Protein AF-A0A358XKP1-F1 (afdb_monomer_lite)

Sequence (87 aa):
LQILKKGHHFDAILIDHQLPIISGIETIQNIREKNFDNNTEPTIIPIFSSNQQDIEQLCHSVAISRWLVKPFTPEELYTALVKVNVS

pLDDT: mean 86.02, std 13.75, range [34.88, 97.75]

Structure (mmCIF, N/CA/C/O backbone):
data_AF-A0A358XKP1-F1
#
_entry.id   AF-A0A358XKP1-F1
#
loop_
_atom_site.group_PDB
_atom_site.id
_atom_site.type_symbol
_atom_site.label_atom_id
_atom_site.label_alt_id
_atom_site.label_comp_id
_atom_site.label_asym_id
_atom_site.label_entity_id
_atom_site.label_seq_id
_atom_site.pdbx_PDB_ins_code
_atom_site.Cartn_x
_atom_site.Cartn_y
_atom_site.Cartn_z
_atom_site.occupancy
_atom_site.B_iso_or_equiv
_atom_site.auth_seq_id
_atom_site.auth_comp_id
_atom_site.auth_asym_id
_atom_site.auth_atom_id
_atom_site.pdbx_PDB_model_num
ATOM 1 N N . LEU A 1 1 ? -8.932 9.274 5.771 1.00 71.12 1 LEU A N 1
ATOM 2 C CA . LEU A 1 1 ? -9.387 8.734 7.081 1.00 71.12 1 LEU A CA 1
ATOM 3 C C . LEU A 1 1 ? -10.838 9.070 7.443 1.00 71.12 1 LEU A C 1
ATOM 5 O O . LEU A 1 1 ? -11.512 8.193 7.957 1.00 71.12 1 LEU A O 1
ATOM 9 N N . GLN A 1 2 ? -11.348 10.291 7.212 1.00 77.06 2 GLN A N 1
ATOM 10 C CA . GLN A 1 2 ? -12.721 10.651 7.634 1.00 77.06 2 GLN A CA 1
ATOM 11 C C . GLN A 1 2 ? -13.819 9.777 7.007 1.00 77.06 2 GLN A C 1
ATOM 13 O O . GLN A 1 2 ? -14.812 9.488 7.658 1.00 77.06 2 GLN A O 1
ATOM 18 N N . ILE A 1 3 ? -13.635 9.321 5.766 1.00 76.75 3 ILE A N 1
ATOM 19 C CA . ILE A 1 3 ? -14.594 8.429 5.099 1.00 76.75 3 ILE A CA 1
ATOM 20 C C . ILE A 1 3 ? -14.607 7.039 5.764 1.00 76.75 3 ILE A C 1
ATOM 22 O O . ILE A 1 3 ? -15.681 6.503 6.006 1.00 76.75 3 ILE A O 1
ATOM 26 N N . LEU A 1 4 ? -13.441 6.516 6.173 1.00 76.38 4 LEU A N 1
ATOM 27 C CA . LEU A 1 4 ? -13.346 5.280 6.969 1.00 76.38 4 LEU A CA 1
ATOM 28 C C . LEU A 1 4 ? -14.031 5.442 8.337 1.00 76.38 4 LEU A C 1
ATOM 30 O O . LEU A 1 4 ? -14.805 4.587 8.746 1.00 76.38 4 LEU A O 1
ATOM 34 N N . LYS A 1 5 ? -13.837 6.594 8.999 1.00 73.38 5 LYS A N 1
ATOM 35 C CA . LYS A 1 5 ? -14.510 6.936 10.269 1.00 73.38 5 LYS A CA 1
ATOM 36 C C . LYS A 1 5 ? -16.033 7.001 10.169 1.00 73.38 5 LYS A C 1
ATOM 38 O O . LYS A 1 5 ? -16.708 6.786 11.165 1.00 73.38 5 LYS A O 1
ATOM 43 N N . LYS A 1 6 ? -16.574 7.335 8.997 1.00 76.62 6 LYS A N 1
ATOM 44 C CA . LYS A 1 6 ? -18.022 7.409 8.754 1.00 76.62 6 LYS A CA 1
ATOM 45 C C . LYS A 1 6 ? -18.669 6.030 8.554 1.00 76.62 6 LYS A C 1
ATOM 47 O O . LYS A 1 6 ? -19.854 5.978 8.247 1.00 76.62 6 LYS A O 1
ATOM 52 N N . GLY A 1 7 ? -17.914 4.938 8.705 1.00 71.81 7 GLY A N 1
ATOM 53 C CA . GLY A 1 7 ? -18.423 3.572 8.562 1.00 71.81 7 GLY A CA 1
ATOM 54 C C . GLY A 1 7 ? -18.594 3.126 7.111 1.00 71.81 7 GLY A C 1
ATOM 55 O O . GLY A 1 7 ? -19.279 2.143 6.847 1.00 71.81 7 GLY A O 1
ATOM 56 N N . HIS A 1 8 ? -17.993 3.832 6.146 1.00 76.38 8 HIS A N 1
ATOM 57 C CA . HIS A 1 8 ? -17.976 3.342 4.772 1.00 76.38 8 HIS A CA 1
ATOM 58 C C . HIS A 1 8 ? -17.072 2.114 4.670 1.00 76.38 8 HIS A C 1
ATOM 60 O O . HIS A 1 8 ? -15.912 2.142 5.092 1.00 76.38 8 HIS A O 1
ATOM 66 N N . HIS A 1 9 ? -17.617 1.051 4.086 1.00 79.19 9 HIS A N 1
ATOM 67 C CA . HIS A 1 9 ? -16.887 -0.171 3.804 1.00 79.19 9 HIS A CA 1
ATOM 68 C C . HIS A 1 9 ? -16.146 -0.058 2.467 1.00 79.19 9 HIS A C 1
ATOM 70 O O . HIS A 1 9 ? -16.684 0.475 1.495 1.00 79.19 9 HIS A O 1
ATOM 76 N N . PHE A 1 10 ? -14.918 -0.566 2.435 1.00 84.38 10 PHE A N 1
ATOM 77 C CA . PHE A 1 10 ? -14.095 -0.663 1.237 1.00 84.38 10 PHE A CA 1
ATOM 78 C C . PHE A 1 10 ? -13.462 -2.048 1.200 1.00 84.38 10 PHE A C 1
ATOM 80 O O . PHE A 1 10 ? -12.946 -2.504 2.216 1.00 84.38 10 PHE A O 1
ATOM 87 N N . ASP A 1 11 ? -13.438 -2.678 0.031 1.00 86.00 11 ASP A N 1
ATOM 88 C CA . ASP A 1 11 ? -12.743 -3.955 -0.158 1.00 86.00 11 ASP A CA 1
ATOM 89 C C . ASP A 1 11 ? -11.221 -3.767 -0.269 1.00 86.00 11 ASP A C 1
ATOM 91 O O . ASP A 1 11 ? -10.434 -4.619 0.157 1.00 86.00 11 ASP A O 1
ATOM 95 N N . ALA A 1 12 ? -10.795 -2.629 -0.827 1.00 88.56 12 ALA A N 1
ATOM 96 C CA . ALA A 1 12 ? -9.395 -2.280 -1.006 1.00 88.56 12 ALA A CA 1
ATOM 97 C C . ALA A 1 12 ? -9.143 -0.770 -0.879 1.00 88.56 12 ALA A C 1
ATOM 99 O O . ALA A 1 12 ? -10.007 0.054 -1.186 1.00 88.56 12 ALA A O 1
ATOM 100 N N . I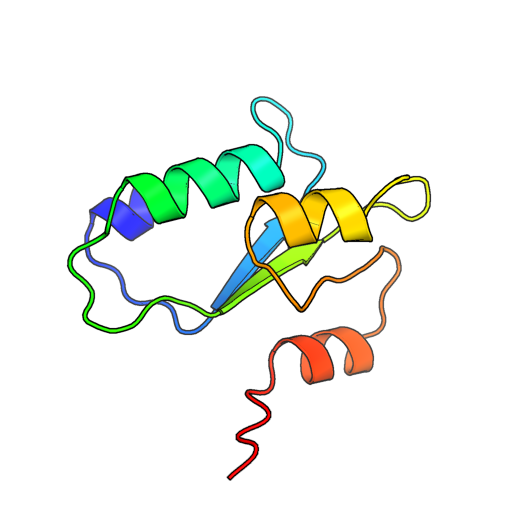LE A 1 13 ? -7.931 -0.409 -0.454 1.00 91.00 13 ILE A N 1
ATOM 101 C CA . ILE A 1 13 ? -7.441 0.968 -0.377 1.00 91.00 13 ILE A CA 1
ATOM 102 C C . ILE A 1 13 ? -6.073 1.037 -1.056 1.00 91.00 13 ILE A C 1
ATOM 104 O O . ILE A 1 13 ? -5.105 0.438 -0.592 1.00 91.00 13 ILE A O 1
ATOM 108 N N . LEU A 1 14 ? -5.990 1.816 -2.131 1.00 94.06 14 LEU A N 1
ATOM 109 C CA . LEU A 1 14 ? -4.734 2.194 -2.775 1.00 94.06 14 LEU A CA 1
ATOM 110 C C . LEU A 1 14 ? -4.221 3.485 -2.127 1.00 94.06 14 LEU A C 1
ATOM 112 O O . LEU A 1 14 ? -4.968 4.461 -2.033 1.00 94.06 14 LEU A O 1
ATOM 116 N N . ILE A 1 15 ? -2.971 3.498 -1.666 1.00 94.25 15 ILE A N 1
ATOM 117 C CA . ILE A 1 15 ? -2.394 4.644 -0.945 1.00 94.25 15 ILE A CA 1
ATOM 118 C C . ILE A 1 15 ? -1.106 5.077 -1.629 1.00 94.25 15 ILE A C 1
ATOM 120 O O . ILE A 1 15 ? -0.151 4.314 -1.678 1.00 94.25 15 ILE A O 1
ATOM 124 N N . ASP A 1 16 ? -1.043 6.314 -2.113 1.00 94.81 16 ASP A N 1
ATOM 125 C CA . ASP A 1 16 ? 0.230 6.883 -2.556 1.00 94.81 16 ASP A CA 1
ATOM 126 C C . ASP A 1 16 ? 1.183 7.016 -1.362 1.00 94.81 16 ASP A C 1
ATOM 128 O O . ASP A 1 16 ? 0.798 7.524 -0.308 1.00 94.81 16 ASP A O 1
ATOM 132 N N . HIS A 1 17 ? 2.422 6.550 -1.495 1.00 94.50 17 HIS A N 1
ATOM 133 C CA . HIS A 1 17 ? 3.421 6.726 -0.449 1.00 94.50 17 HIS A CA 1
ATOM 134 C C . HIS A 1 17 ? 3.861 8.188 -0.334 1.00 94.50 17 HIS A C 1
ATOM 136 O O . HIS A 1 17 ? 4.061 8.683 0.779 1.00 94.50 17 HIS A O 1
ATOM 142 N N . GLN A 1 18 ? 3.973 8.880 -1.472 1.00 90.19 18 GLN A N 1
ATOM 143 C CA . GLN A 1 18 ? 4.398 10.274 -1.546 1.00 90.19 18 GLN A CA 1
ATOM 144 C C . GLN A 1 18 ? 3.193 11.199 -1.393 1.00 90.19 18 GLN A C 1
ATOM 146 O O . GLN A 1 18 ? 2.603 11.681 -2.358 1.00 90.19 18 GLN A O 1
ATOM 151 N N . LEU A 1 19 ? 2.830 11.442 -0.141 1.00 85.81 19 LEU A N 1
ATOM 152 C CA . LEU A 1 19 ? 1.767 12.356 0.256 1.00 85.81 19 LEU A CA 1
ATOM 153 C C . LEU A 1 19 ? 2.373 13.627 0.884 1.00 85.81 19 LEU A C 1
ATOM 155 O O . LEU A 1 19 ? 3.440 13.566 1.492 1.00 85.81 19 LEU A O 1
ATOM 159 N N . PRO A 1 20 ? 1.709 14.791 0.759 1.00 83.44 20 PRO A N 1
ATOM 160 C CA . PRO A 1 20 ? 2.302 16.085 1.114 1.00 83.44 20 PRO A CA 1
ATOM 161 C C . PRO A 1 20 ? 2.458 16.352 2.619 1.00 83.44 20 PRO A C 1
ATOM 163 O O . PRO A 1 20 ? 3.192 17.263 2.984 1.00 83.44 20 PRO A O 1
ATOM 166 N N . ILE A 1 21 ? 1.741 15.630 3.487 1.00 89.06 21 ILE A N 1
ATOM 167 C CA . ILE A 1 21 ? 1.683 15.926 4.934 1.00 89.06 21 ILE A CA 1
ATOM 168 C C . ILE A 1 21 ? 2.174 14.739 5.763 1.00 89.06 21 ILE A C 1
ATOM 170 O O . ILE A 1 21 ? 3.035 14.903 6.615 1.00 89.06 21 ILE A O 1
ATOM 174 N N . ILE A 1 22 ? 1.616 13.558 5.508 1.00 90.69 22 ILE A N 1
ATOM 175 C CA . ILE A 1 22 ? 1.962 12.297 6.174 1.00 90.69 22 ILE A CA 1
ATOM 176 C C . ILE A 1 22 ? 2.332 11.287 5.106 1.00 90.69 22 ILE A C 1
ATOM 178 O O . ILE A 1 22 ? 1.741 11.331 4.034 1.00 90.69 22 ILE A O 1
ATOM 182 N N . SER A 1 23 ? 3.255 10.368 5.373 1.00 94.00 23 SER A N 1
ATOM 183 C CA . SER A 1 23 ? 3.590 9.338 4.380 1.00 94.00 23 SER A CA 1
ATOM 184 C C . SER A 1 23 ? 2.441 8.339 4.189 1.00 94.00 23 SER A C 1
ATOM 186 O O . SER A 1 23 ? 1.565 8.182 5.049 1.00 94.00 23 SER A O 1
ATOM 188 N N . GLY A 1 24 ? 2.449 7.596 3.080 1.00 93.31 24 GLY A N 1
ATOM 189 C CA . GLY A 1 24 ? 1.496 6.495 2.907 1.00 93.31 24 GLY A CA 1
ATOM 190 C C . GLY A 1 24 ? 1.628 5.428 3.999 1.00 93.31 24 GLY A C 1
ATOM 191 O O . GLY A 1 24 ? 0.619 4.920 4.475 1.00 93.31 24 GLY A O 1
ATOM 192 N N . ILE A 1 25 ? 2.849 5.149 4.470 1.00 95.12 25 ILE A N 1
ATOM 193 C CA . ILE A 1 25 ? 3.103 4.187 5.559 1.00 95.12 25 ILE A CA 1
ATOM 194 C C . ILE A 1 25 ? 2.522 4.685 6.883 1.00 95.12 25 ILE A C 1
ATOM 196 O O . ILE A 1 25 ? 1.813 3.950 7.564 1.00 95.12 25 ILE A O 1
ATOM 200 N N . GLU A 1 26 ? 2.734 5.955 7.213 1.00 94.38 26 GLU A N 1
ATOM 201 C CA . GLU A 1 26 ? 2.136 6.577 8.397 1.00 94.38 26 GLU A CA 1
ATOM 202 C C . GLU A 1 26 ? 0.603 6.605 8.299 1.00 94.38 26 GLU A C 1
ATOM 204 O O . GLU A 1 26 ? -0.114 6.401 9.280 1.00 94.38 26 GLU A O 1
ATOM 209 N N . THR A 1 27 ? 0.064 6.797 7.093 1.00 92.56 27 THR A N 1
ATOM 210 C CA . THR A 1 27 ? -1.379 6.690 6.846 1.00 92.56 27 THR A CA 1
ATOM 211 C C . THR A 1 27 ? -1.885 5.278 7.135 1.00 92.56 27 THR A C 1
ATOM 213 O O . THR A 1 27 ? -2.929 5.128 7.765 1.00 92.56 27 THR A O 1
ATOM 216 N N . ILE A 1 28 ? -1.151 4.245 6.717 1.00 92.62 28 ILE A N 1
ATOM 217 C CA . ILE A 1 28 ? -1.481 2.839 6.985 1.00 92.62 28 ILE A CA 1
ATOM 218 C C . ILE A 1 28 ? -1.476 2.556 8.490 1.00 92.62 28 ILE A C 1
ATOM 220 O O . ILE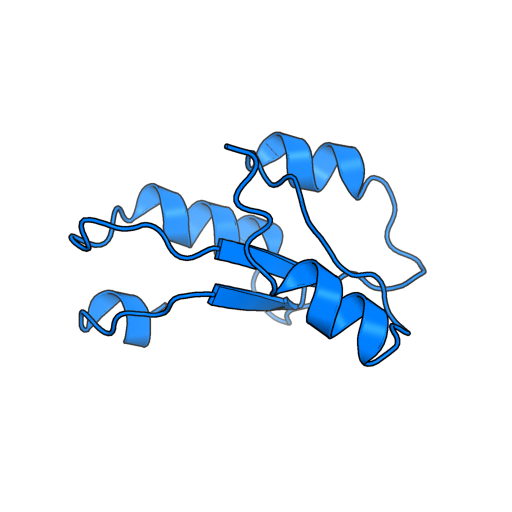 A 1 28 ? -2.430 1.964 8.994 1.00 92.62 28 ILE A O 1
ATOM 224 N N . GLN A 1 29 ? -0.450 3.015 9.212 1.00 91.81 29 GLN A N 1
ATOM 225 C CA . GLN A 1 29 ? -0.373 2.897 10.675 1.00 91.81 29 GLN A CA 1
ATOM 226 C C . GLN A 1 29 ? -1.604 3.526 11.333 1.00 91.81 29 GLN A C 1
ATOM 228 O O . GLN A 1 29 ? -2.329 2.861 12.069 1.00 91.81 29 GLN A O 1
ATOM 233 N N . ASN A 1 30 ? -1.934 4.758 10.940 1.00 90.06 30 ASN A N 1
ATOM 234 C CA . ASN A 1 30 ? -3.124 5.464 11.409 1.00 90.06 30 ASN A CA 1
ATOM 235 C C . ASN A 1 30 ? -4.448 4.747 11.089 1.00 90.06 30 ASN A C 1
ATOM 237 O O . ASN A 1 30 ? -5.429 4.941 11.808 1.00 90.06 30 ASN A O 1
ATOM 241 N N . ILE A 1 31 ? -4.529 4.001 9.981 1.00 86.88 31 ILE A N 1
ATOM 242 C CA . ILE A 1 31 ? -5.721 3.210 9.636 1.00 86.88 31 ILE A CA 1
ATOM 243 C C . ILE A 1 31 ? -5.862 2.038 10.606 1.00 86.88 31 ILE A C 1
ATOM 245 O O . ILE A 1 31 ? -6.951 1.830 11.133 1.00 86.88 31 ILE A O 1
ATOM 249 N N . ARG A 1 32 ? -4.768 1.315 10.861 1.00 85.19 32 ARG A N 1
ATOM 250 C CA . ARG A 1 32 ? -4.755 0.119 11.715 1.00 85.19 32 ARG A CA 1
ATOM 251 C C . ARG A 1 32 ? -4.974 0.435 13.187 1.00 85.19 32 ARG A C 1
ATOM 253 O O . ARG A 1 32 ? -5.761 -0.226 13.847 1.00 85.19 32 ARG A O 1
ATOM 260 N N . GLU A 1 33 ? -4.348 1.492 13.694 1.00 85.12 33 GLU A N 1
ATOM 261 C CA . GLU A 1 33 ? -4.514 1.915 15.091 1.00 85.12 33 GLU A CA 1
ATOM 262 C C . GLU A 1 33 ? -5.949 2.331 15.422 1.00 85.12 33 GLU A C 1
ATOM 264 O O . GLU A 1 33 ? -6.386 2.231 16.567 1.00 85.12 33 GLU A O 1
ATOM 269 N N . LYS A 1 34 ? -6.694 2.819 14.426 1.00 77.56 34 LYS A N 1
ATOM 270 C CA . LYS A 1 34 ? -8.036 3.361 14.642 1.00 77.56 34 LYS A CA 1
ATOM 271 C C . LYS A 1 34 ? -9.135 2.311 14.654 1.00 77.56 34 LYS A C 1
ATOM 273 O O . LYS A 1 34 ? -10.262 2.737 14.884 1.00 77.56 34 LYS A O 1
ATOM 278 N N . ASN A 1 35 ? -8.813 1.023 14.436 1.00 64.81 35 ASN A N 1
ATOM 279 C CA . ASN A 1 35 ? -9.729 -0.126 14.513 1.00 64.81 35 ASN A CA 1
ATOM 280 C C . ASN A 1 35 ? -11.162 0.275 14.144 1.00 64.81 35 ASN A C 1
ATOM 282 O O . ASN A 1 35 ? -12.046 0.340 14.996 1.00 64.81 35 ASN A O 1
ATOM 286 N N . PHE A 1 36 ? -11.368 0.670 12.884 1.00 67.00 36 PHE A N 1
ATOM 287 C CA . PHE A 1 36 ? -12.713 0.991 12.418 1.00 67.00 36 PHE A CA 1
ATOM 288 C C . PHE A 1 36 ? -13.562 -0.276 12.600 1.00 67.00 36 PHE A C 1
ATOM 290 O O . PHE A 1 36 ? -13.120 -1.323 12.139 1.00 67.00 36 PHE A O 1
ATOM 297 N N . ASP A 1 37 ? -14.723 -0.175 13.266 1.00 58.16 37 ASP A N 1
ATOM 298 C CA . ASP A 1 37 ? -15.657 -1.253 13.701 1.00 58.16 37 ASP A CA 1
ATOM 299 C C . ASP A 1 37 ? -16.195 -2.180 12.578 1.00 58.16 37 ASP A C 1
ATOM 301 O O . ASP A 1 37 ? -17.208 -2.871 12.704 1.00 58.16 37 ASP A O 1
ATOM 305 N N . ASN A 1 38 ? -15.526 -2.210 11.436 1.00 60.12 38 ASN A N 1
ATOM 306 C CA . ASN A 1 38 ? -15.841 -3.026 10.294 1.00 60.12 38 ASN A CA 1
ATOM 307 C C . ASN A 1 38 ? -15.225 -4.411 10.528 1.00 60.12 38 ASN A C 1
ATOM 309 O O . ASN A 1 38 ? -14.008 -4.559 10.539 1.00 60.12 38 ASN A O 1
ATOM 313 N N . ASN A 1 39 ? -16.064 -5.445 10.634 1.00 61.34 39 ASN A N 1
ATOM 314 C CA . ASN A 1 39 ? -15.684 -6.862 10.800 1.00 61.34 39 ASN A CA 1
ATOM 315 C C . ASN A 1 39 ? -14.744 -7.431 9.702 1.00 61.34 39 ASN A C 1
ATOM 317 O O . ASN A 1 39 ? -14.447 -8.623 9.690 1.00 61.34 39 ASN A O 1
ATOM 321 N N . THR A 1 40 ? -14.324 -6.608 8.741 1.00 67.19 40 THR A N 1
ATOM 322 C CA . THR A 1 40 ? -13.438 -6.945 7.626 1.00 67.19 40 THR A CA 1
ATOM 323 C C . THR A 1 40 ? -12.491 -5.775 7.368 1.00 67.19 40 THR A C 1
ATOM 325 O O . THR A 1 40 ? -12.922 -4.673 7.018 1.00 67.19 40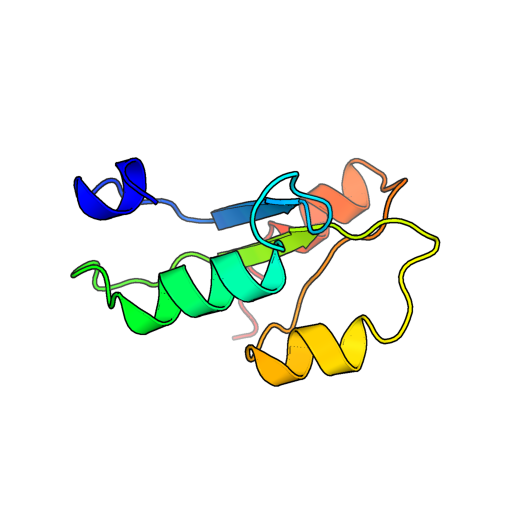 THR A O 1
ATO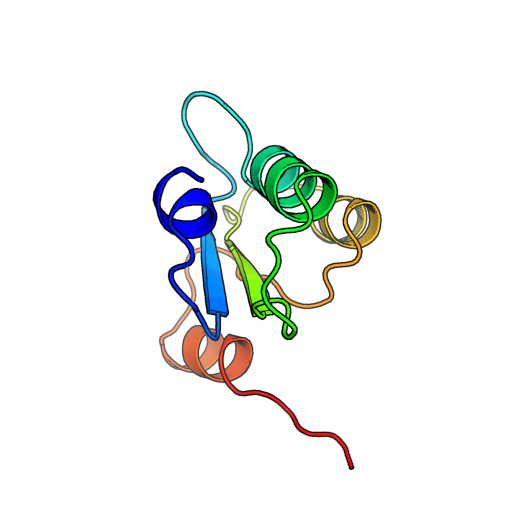M 328 N N . GLU A 1 41 ? -11.191 -6.009 7.549 1.00 76.75 41 GLU A N 1
ATOM 329 C CA . GLU A 1 41 ? -10.169 -5.035 7.172 1.00 76.75 41 GLU A CA 1
ATOM 330 C C . GLU A 1 41 ? -10.039 -4.968 5.639 1.00 76.75 41 GLU A C 1
ATOM 332 O O . GLU A 1 41 ? -9.957 -6.015 4.984 1.00 76.75 41 GLU A O 1
ATOM 337 N N . PRO A 1 42 ? -10.002 -3.762 5.042 1.00 85.19 42 PRO A N 1
ATOM 338 C CA . PRO A 1 42 ? -9.745 -3.607 3.615 1.00 85.19 42 PRO A CA 1
ATOM 339 C C . PRO A 1 42 ? -8.350 -4.124 3.246 1.00 85.19 42 PRO A C 1
ATOM 341 O O . PRO A 1 42 ? -7.395 -3.982 4.011 1.00 85.19 42 PRO A O 1
ATOM 344 N N . THR A 1 43 ? -8.186 -4.616 2.017 1.00 88.19 43 THR A N 1
ATOM 345 C CA . THR A 1 43 ? -6.846 -4.866 1.463 1.00 88.19 43 THR A CA 1
ATOM 346 C C . THR A 1 43 ? -6.148 -3.529 1.212 1.00 88.19 43 THR A C 1
ATOM 348 O O . THR A 1 43 ? -6.594 -2.747 0.376 1.00 88.19 43 THR A O 1
ATOM 351 N N . ILE A 1 44 ? -5.048 -3.247 1.909 1.00 92.31 44 ILE A N 1
ATOM 352 C CA . ILE A 1 44 ? -4.304 -1.992 1.737 1.00 92.31 44 ILE A CA 1
ATOM 353 C C . ILE A 1 44 ? -3.086 -2.217 0.838 1.00 92.31 44 ILE A C 1
ATOM 355 O O . ILE A 1 44 ? -2.275 -3.100 1.110 1.00 92.31 44 ILE A O 1
ATOM 359 N N . ILE A 1 45 ? -2.959 -1.408 -0.217 1.00 95.75 45 ILE A N 1
ATOM 360 C CA . ILE A 1 45 ? -1.907 -1.504 -1.236 1.00 95.75 45 ILE A CA 1
ATOM 361 C C . ILE A 1 45 ? -1.220 -0.133 -1.365 1.00 95.75 45 ILE A C 1
ATOM 363 O O . ILE A 1 45 ? -1.775 0.782 -1.984 1.00 95.75 45 ILE A O 1
ATOM 367 N N . PRO A 1 46 ? -0.029 0.059 -0.778 1.00 96.81 46 PRO A N 1
ATOM 368 C CA . PRO A 1 46 ? 0.750 1.265 -0.964 1.00 96.81 46 PRO A CA 1
ATOM 369 C C . PRO A 1 46 ? 1.367 1.295 -2.364 1.00 96.81 46 PRO A C 1
ATOM 371 O O . PRO A 1 46 ? 1.729 0.266 -2.936 1.00 96.81 46 PRO A O 1
ATOM 374 N N . ILE A 1 47 ? 1.496 2.498 -2.903 1.00 97.69 47 ILE A N 1
ATOM 375 C CA . ILE A 1 47 ? 2.063 2.785 -4.212 1.00 97.69 47 ILE A CA 1
ATOM 376 C C . ILE A 1 47 ? 3.301 3.648 -4.001 1.00 97.69 47 ILE A C 1
ATOM 378 O O . ILE A 1 47 ? 3.208 4.777 -3.523 1.00 97.69 47 ILE A O 1
ATOM 382 N N . PHE A 1 48 ? 4.458 3.137 -4.392 1.00 97.75 48 PHE A N 1
ATOM 383 C CA . PHE A 1 48 ? 5.739 3.808 -4.238 1.00 97.75 48 PHE A CA 1
ATOM 384 C C . PHE A 1 48 ? 6.221 4.431 -5.548 1.00 97.75 48 PHE A C 1
ATOM 386 O O . PHE A 1 48 ? 5.808 4.050 -6.644 1.00 97.75 48 PHE A O 1
ATOM 393 N N . SER A 1 49 ? 7.120 5.403 -5.430 1.00 96.00 49 SER A N 1
ATOM 394 C CA . SER A 1 49 ? 7.912 5.893 -6.559 1.00 96.00 49 SER A CA 1
ATOM 395 C C . SER A 1 49 ? 9.038 4.903 -6.883 1.00 96.00 49 SER A C 1
ATOM 397 O O . SER A 1 49 ? 9.519 4.210 -5.988 1.00 96.00 49 SER A O 1
ATOM 399 N N . SER A 1 50 ? 9.501 4.858 -8.134 1.00 94.44 50 SER A N 1
ATOM 400 C CA . SER A 1 50 ? 10.613 3.991 -8.567 1.00 94.44 50 SER A CA 1
ATOM 401 C C . SER A 1 50 ? 11.934 4.256 -7.845 1.00 94.44 50 SER A C 1
ATOM 403 O O . SER A 1 50 ? 12.782 3.374 -7.775 1.00 94.44 50 SER A O 1
ATOM 405 N N . ASN A 1 51 ? 12.119 5.462 -7.308 1.00 94.06 51 ASN A N 1
ATOM 406 C CA . ASN A 1 51 ? 13.302 5.833 -6.533 1.00 94.06 51 ASN A CA 1
ATOM 407 C C . ASN A 1 51 ? 13.174 5.532 -5.032 1.00 94.06 51 ASN A C 1
ATOM 409 O O . ASN A 1 51 ? 14.085 5.865 -4.275 1.00 94.06 51 ASN A O 1
ATOM 413 N N . GLN A 1 52 ? 12.056 4.952 -4.587 1.00 95.88 52 GLN A N 1
ATOM 414 C CA . GLN A 1 52 ? 11.874 4.616 -3.185 1.00 95.88 52 GLN A CA 1
ATOM 415 C C . GLN A 1 52 ? 12.782 3.446 -2.799 1.00 95.88 52 GLN A C 1
ATOM 417 O O . GLN A 1 52 ? 12.719 2.367 -3.385 1.00 95.88 52 GLN A O 1
ATOM 422 N N . GLN A 1 53 ? 13.586 3.660 -1.764 1.00 94.94 53 GLN A N 1
ATOM 423 C CA . GLN A 1 53 ? 14.406 2.629 -1.137 1.00 94.94 53 GLN A CA 1
ATOM 424 C C . GLN A 1 53 ? 13.643 1.963 0.013 1.00 94.94 53 GLN A C 1
ATOM 426 O O . GLN A 1 53 ? 12.658 2.510 0.518 1.00 94.94 53 GLN A O 1
ATOM 431 N N . ASP A 1 54 ? 14.096 0.773 0.405 1.00 95.12 54 ASP A N 1
ATOM 432 C CA . ASP A 1 54 ? 13.617 0.042 1.585 1.00 95.12 54 ASP A CA 1
ATOM 433 C C . ASP A 1 54 ? 12.113 -0.280 1.582 1.00 95.12 54 ASP A C 1
ATOM 435 O O . ASP A 1 54 ? 11.502 -0.458 2.635 1.00 95.12 54 ASP A O 1
ATOM 439 N N . ILE A 1 55 ? 11.502 -0.386 0.394 1.00 96.44 55 ILE A N 1
ATOM 440 C CA . ILE A 1 55 ? 10.066 -0.666 0.225 1.00 96.44 55 ILE A CA 1
ATOM 441 C C . ILE A 1 55 ? 9.636 -1.903 1.023 1.00 96.44 55 ILE A C 1
ATOM 443 O O . ILE A 1 55 ? 8.616 -1.869 1.709 1.00 96.44 55 ILE A O 1
ATOM 447 N N . GLU A 1 56 ? 10.423 -2.978 0.962 1.00 95.81 56 GLU A N 1
ATOM 448 C CA . GLU A 1 56 ? 10.138 -4.225 1.671 1.00 95.81 56 GLU A CA 1
ATOM 449 C C . GLU A 1 56 ? 10.148 -4.027 3.194 1.00 95.81 56 GLU A C 1
ATOM 451 O O . GLU A 1 56 ? 9.199 -4.415 3.872 1.00 95.81 56 GLU A O 1
ATOM 456 N N . GLN A 1 57 ? 11.161 -3.342 3.737 1.00 96.56 57 GLN A N 1
ATOM 457 C CA . GLN A 1 57 ? 11.244 -3.037 5.168 1.00 96.56 57 GLN A CA 1
ATOM 458 C C . GLN A 1 57 ? 10.083 -2.142 5.622 1.00 96.56 57 GLN A C 1
ATOM 460 O O . GLN A 1 57 ? 9.474 -2.395 6.665 1.00 96.56 57 GLN A O 1
ATOM 465 N N . LEU A 1 58 ? 9.744 -1.120 4.831 1.00 95.69 58 LEU A N 1
ATOM 466 C CA . LEU A 1 58 ? 8.601 -0.248 5.088 1.00 95.69 58 LEU A CA 1
ATOM 467 C C . LEU A 1 58 ? 7.299 -1.052 5.126 1.00 95.69 58 LEU A C 1
ATOM 469 O O . LEU A 1 58 ? 6.535 -0.916 6.080 1.00 95.69 58 LEU A O 1
ATOM 473 N N . CYS A 1 59 ? 7.063 -1.929 4.149 1.00 95.81 59 CYS A N 1
ATOM 474 C CA . CYS A 1 59 ? 5.864 -2.765 4.103 1.00 95.81 59 CYS A CA 1
ATOM 475 C C . CYS A 1 59 ? 5.818 -3.781 5.253 1.00 95.81 59 CYS A C 1
ATOM 477 O O . CYS A 1 59 ? 4.774 -3.926 5.891 1.00 95.81 59 CYS A O 1
ATOM 479 N N . HIS A 1 60 ? 6.942 -4.418 5.592 1.00 94.94 60 HIS A N 1
ATOM 480 C CA . HIS A 1 60 ? 7.045 -5.316 6.745 1.00 94.94 60 HIS A CA 1
ATOM 481 C C . HIS A 1 60 ? 6.726 -4.608 8.066 1.00 94.94 60 HIS A C 1
ATOM 483 O O . HIS A 1 60 ? 5.993 -5.164 8.885 1.00 94.94 60 HIS A O 1
ATOM 489 N N . SER A 1 61 ? 7.185 -3.363 8.255 1.00 94.25 61 SER A N 1
ATOM 490 C CA . SER A 1 61 ? 6.908 -2.576 9.471 1.00 94.25 61 SER A CA 1
ATOM 491 C C . SER A 1 61 ? 5.414 -2.336 9.723 1.00 94.25 61 SER A C 1
ATOM 493 O O . SER A 1 61 ? 4.995 -2.105 10.856 1.00 94.25 61 SER A O 1
ATOM 495 N N . VAL A 1 62 ? 4.601 -2.431 8.670 1.00 92.50 62 VAL A N 1
ATOM 496 C CA . VAL A 1 62 ? 3.146 -2.301 8.721 1.00 92.50 62 VAL A CA 1
ATOM 497 C C . VAL A 1 62 ? 2.462 -3.562 8.216 1.00 92.50 62 VAL A C 1
ATOM 499 O O . VAL A 1 62 ? 1.382 -3.455 7.666 1.00 92.50 62 VAL A O 1
ATOM 502 N N . ALA A 1 63 ? 3.063 -4.749 8.361 1.00 91.56 63 ALA A N 1
ATOM 503 C CA . ALA 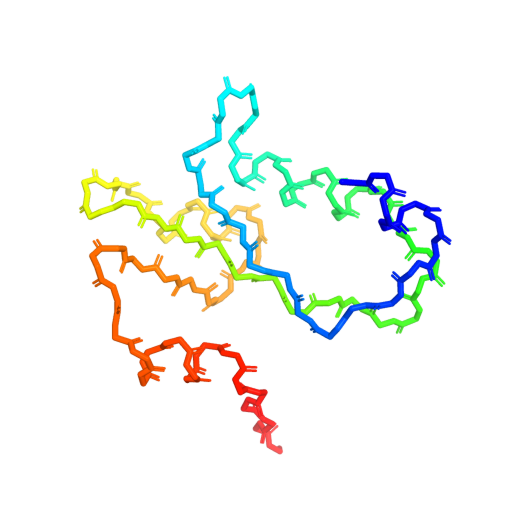A 1 63 ? 2.544 -6.053 7.918 1.00 91.56 63 ALA A CA 1
ATOM 504 C C . ALA A 1 63 ? 1.735 -6.007 6.601 1.00 91.56 63 ALA A C 1
ATOM 506 O O . ALA A 1 63 ? 0.586 -6.454 6.542 1.00 91.56 63 ALA A O 1
ATOM 507 N N . ILE A 1 64 ? 2.304 -5.384 5.571 1.00 92.19 64 ILE A N 1
ATOM 508 C CA . ILE A 1 64 ? 1.774 -5.348 4.208 1.00 92.19 64 ILE A CA 1
ATOM 509 C C . ILE A 1 64 ? 2.609 -6.285 3.347 1.00 92.19 64 ILE A C 1
ATOM 511 O O . ILE A 1 64 ? 3.834 -6.222 3.354 1.00 92.19 64 ILE A O 1
ATOM 515 N N . SER A 1 65 ? 1.931 -7.138 2.583 1.00 90.25 65 SER A N 1
ATOM 516 C CA . SER A 1 65 ? 2.551 -8.120 1.687 1.00 90.25 65 SER A CA 1
ATOM 517 C C . SER A 1 65 ? 2.431 -7.766 0.204 1.00 90.25 65 SER A C 1
ATOM 519 O O . SER A 1 65 ? 2.967 -8.477 -0.639 1.00 90.25 65 SER A O 1
ATOM 521 N N . ARG A 1 66 ? 1.704 -6.695 -0.136 1.00 92.44 66 ARG A N 1
ATOM 522 C CA . ARG A 1 66 ? 1.459 -6.267 -1.518 1.00 92.44 66 ARG A CA 1
ATOM 523 C C . ARG A 1 66 ? 1.623 -4.766 -1.643 1.00 92.44 66 ARG A C 1
ATOM 525 O O . ARG A 1 66 ? 1.030 -4.024 -0.871 1.00 92.44 66 ARG A O 1
ATOM 532 N N . TRP A 1 67 ? 2.374 -4.332 -2.643 1.00 96.19 67 TRP A N 1
ATOM 533 C CA . TRP A 1 67 ? 2.575 -2.930 -2.992 1.00 96.19 67 TRP A CA 1
ATOM 534 C C . TRP A 1 67 ? 2.729 -2.789 -4.505 1.00 96.19 67 TRP A C 1
ATOM 536 O O . TRP A 1 67 ? 2.937 -3.772 -5.215 1.00 96.19 67 TRP A O 1
ATOM 546 N N . LEU A 1 68 ? 2.637 -1.558 -4.992 1.00 97.25 68 LEU A N 1
ATOM 547 C CA . LEU A 1 68 ? 2.915 -1.199 -6.380 1.00 97.25 68 LEU A CA 1
ATOM 548 C C . LEU A 1 68 ? 4.075 -0.208 -6.437 1.00 97.25 68 LEU A C 1
ATOM 550 O O . LEU A 1 68 ? 4.299 0.554 -5.496 1.00 97.25 68 LEU A O 1
ATOM 554 N N . VAL A 1 69 ? 4.790 -0.183 -7.559 1.00 97.50 69 VAL A N 1
ATOM 555 C CA . VAL A 1 69 ? 5.854 0.790 -7.833 1.00 97.50 69 VAL A CA 1
ATOM 556 C C . VAL A 1 69 ? 5.543 1.488 -9.150 1.00 97.50 69 VAL A C 1
ATOM 558 O O . VAL A 1 69 ? 5.192 0.841 -10.128 1.00 97.50 69 VAL A O 1
ATOM 561 N N . LYS A 1 70 ? 5.623 2.819 -9.181 1.00 96.19 70 LYS A N 1
ATOM 562 C CA . LYS A 1 70 ? 5.379 3.616 -10.389 1.00 96.19 70 LYS A CA 1
ATOM 563 C C . LYS A 1 70 ? 6.592 3.564 -11.338 1.00 96.19 70 LYS A C 1
ATOM 565 O O . LYS A 1 70 ? 7.713 3.693 -10.851 1.00 96.19 70 LYS A O 1
ATOM 570 N N . PRO A 1 71 ? 6.391 3.528 -12.670 1.00 97.06 71 PRO A N 1
ATOM 571 C CA . PRO A 1 71 ? 5.118 3.275 -13.341 1.00 97.06 71 PRO A CA 1
ATOM 572 C C . PRO A 1 71 ? 4.735 1.793 -13.231 1.00 97.06 71 PRO A C 1
ATOM 574 O O . PRO A 1 71 ? 5.596 0.931 -13.354 1.00 97.06 71 PRO A O 1
ATOM 577 N N . PHE A 1 72 ? 3.443 1.521 -13.051 1.00 95.94 72 PHE A N 1
ATOM 578 C CA . PHE A 1 72 ? 2.877 0.174 -13.106 1.00 95.94 72 PHE A CA 1
ATOM 579 C C . PHE A 1 72 ? 1.839 0.091 -14.225 1.00 95.94 72 PHE A C 1
ATOM 581 O O . PHE A 1 72 ? 1.193 1.077 -14.596 1.00 95.94 72 PHE A O 1
ATOM 588 N N . THR A 1 73 ? 1.685 -1.102 -14.767 1.00 97.31 73 THR A N 1
ATOM 589 C CA . THR A 1 73 ? 0.726 -1.461 -15.802 1.00 97.31 73 THR A CA 1
ATOM 590 C C . THR A 1 73 ? -0.666 -1.711 -15.206 1.00 97.31 73 THR A C 1
ATOM 592 O O . THR A 1 73 ? -0.807 -1.999 -14.012 1.00 97.31 73 THR A O 1
ATOM 595 N N . PRO A 1 74 ? -1.728 -1.662 -16.030 1.00 95.94 74 PRO A N 1
ATOM 596 C CA . PRO A 1 74 ? -3.057 -2.098 -15.605 1.00 95.94 74 PRO A CA 1
ATOM 597 C C . PRO A 1 74 ? -3.097 -3.550 -15.101 1.00 95.94 74 PRO A C 1
ATOM 599 O O . PRO A 1 74 ? -3.884 -3.858 -14.210 1.00 95.94 74 PRO A O 1
ATOM 602 N N . GLU A 1 75 ? -2.249 -4.431 -15.638 1.00 96.31 75 GLU A N 1
ATOM 603 C CA . GLU A 1 75 ? -2.164 -5.840 -15.235 1.00 96.31 75 GLU A CA 1
ATOM 604 C C . GLU A 1 75 ? -1.545 -6.009 -13.841 1.00 96.31 75 GLU A C 1
ATOM 606 O O . GLU A 1 75 ? -2.060 -6.775 -13.024 1.00 96.31 75 GLU A O 1
ATOM 611 N N . GLU A 1 76 ? -0.504 -5.239 -13.516 1.00 95.38 76 GLU A N 1
ATOM 612 C CA . GLU A 1 76 ? 0.072 -5.202 -12.165 1.00 95.38 76 GLU A CA 1
ATOM 613 C C . GLU A 1 76 ? -0.935 -4.657 -11.146 1.00 95.38 76 GLU A C 1
ATOM 615 O O . GLU A 1 76 ? -1.099 -5.234 -10.070 1.00 95.38 76 GLU A O 1
ATOM 620 N N . LEU A 1 77 ? -1.675 -3.596 -11.498 1.00 94.50 77 LEU A N 1
ATOM 621 C CA . LEU A 1 77 ? -2.758 -3.076 -10.659 1.00 94.50 77 LEU A CA 1
ATOM 622 C C . LEU A 1 77 ? -3.852 -4.128 -10.436 1.00 94.50 77 LEU A C 1
ATOM 624 O O . LEU A 1 77 ? -4.286 -4.333 -9.302 1.00 94.50 77 LEU A O 1
ATOM 628 N N . TYR A 1 78 ? -4.287 -4.801 -11.503 1.00 93.38 78 TYR A N 1
ATOM 629 C CA . TYR A 1 78 ? -5.286 -5.864 -11.422 1.00 93.38 78 TYR A CA 1
ATOM 630 C C . TYR A 1 78 ? -4.808 -6.995 -10.508 1.00 93.38 78 TYR A C 1
ATOM 632 O O . TYR A 1 78 ? -5.512 -7.371 -9.575 1.00 93.38 78 TYR A O 1
ATOM 640 N N . THR A 1 79 ? -3.579 -7.470 -10.704 1.00 92.31 79 THR A N 1
ATOM 641 C CA . THR A 1 79 ? -2.963 -8.520 -9.883 1.00 92.31 79 THR A CA 1
ATOM 642 C C . THR A 1 79 ? -2.877 -8.117 -8.412 1.00 92.31 79 THR A C 1
ATOM 644 O O . THR A 1 79 ? -3.159 -8.927 -7.530 1.00 92.31 79 THR A O 1
ATOM 647 N N . ALA A 1 80 ? -2.542 -6.856 -8.124 1.00 91.56 80 ALA A N 1
ATOM 648 C CA . ALA A 1 80 ? -2.477 -6.369 -6.753 1.00 91.56 80 ALA A CA 1
ATOM 649 C C . ALA A 1 80 ? -3.863 -6.335 -6.083 1.00 91.56 80 ALA A C 1
ATOM 651 O O . ALA A 1 80 ? -3.969 -6.664 -4.899 1.00 91.56 80 ALA A O 1
ATOM 652 N N . LEU A 1 81 ? -4.914 -5.977 -6.832 1.00 89.56 81 LEU A N 1
ATOM 653 C CA . LEU A 1 81 ? -6.297 -5.882 -6.348 1.00 89.56 81 LEU A CA 1
ATOM 654 C C . LEU A 1 81 ? -6.998 -7.234 -6.218 1.00 89.56 81 LEU A C 1
ATOM 656 O O . LEU A 1 81 ? -7.819 -7.412 -5.317 1.00 89.56 81 LEU 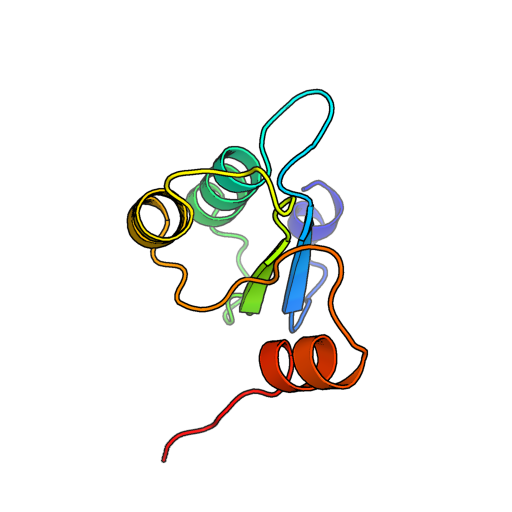A O 1
ATOM 660 N N . VAL A 1 82 ? -6.703 -8.188 -7.102 1.00 86.69 82 VAL A N 1
ATOM 661 C CA . VAL A 1 82 ? -7.341 -9.501 -7.054 1.00 86.69 82 VAL A CA 1
ATOM 662 C C . VAL A 1 82 ? -6.962 -10.188 -5.749 1.00 86.69 82 VAL A C 1
ATOM 664 O O . VAL A 1 82 ? -5.797 -10.353 -5.382 1.00 86.69 82 VAL A O 1
ATOM 667 N N . LYS A 1 83 ? -7.988 -10.584 -5.001 1.00 67.25 83 LYS A N 1
ATOM 668 C CA . LYS A 1 83 ? -7.825 -11.416 -3.819 1.00 67.25 83 LYS A CA 1
ATOM 669 C C . LYS A 1 83 ? -7.389 -12.792 -4.314 1.00 67.25 83 LYS A C 1
ATOM 671 O O . LYS A 1 83 ? -8.211 -13.560 -4.807 1.00 67.25 83 LYS A O 1
ATOM 676 N N . VAL A 1 84 ? -6.095 -13.098 -4.223 1.00 55.09 84 VAL A N 1
ATOM 677 C CA . VAL A 1 84 ? -5.634 -14.479 -4.375 1.00 55.09 84 VAL A CA 1
ATOM 678 C C . VAL A 1 84 ? -6.127 -15.215 -3.133 1.00 55.09 84 VAL A C 1
ATOM 680 O O . VAL A 1 84 ? -5.473 -15.231 -2.094 1.00 55.09 84 VAL A O 1
ATOM 683 N N . ASN A 1 85 ? -7.345 -15.748 -3.213 1.00 45.34 85 ASN A N 1
ATOM 684 C CA . ASN A 1 85 ? -7.832 -16.750 -2.282 1.00 45.34 85 ASN A CA 1
ATOM 685 C C . ASN A 1 85 ? -6.987 -18.004 -2.527 1.00 45.34 85 ASN A C 1
ATOM 687 O O . ASN A 1 85 ? -7.342 -18.855 -3.340 1.00 45.34 85 ASN A O 1
ATOM 691 N N . VAL A 1 86 ? -5.835 -18.094 -1.864 1.00 36.19 86 VAL A N 1
ATOM 692 C CA . VAL A 1 86 ? -5.174 -19.386 -1.699 1.00 36.19 86 VAL A CA 1
ATOM 693 C C . VAL A 1 86 ? -6.058 -20.152 -0.718 1.00 36.19 86 VAL A C 1
ATOM 695 O O . VAL A 1 86 ? -6.283 -19.682 0.398 1.00 36.19 86 VAL A O 1
ATOM 698 N N . SER A 1 87 ? -6.678 -21.222 -1.219 1.00 34.88 87 SER A N 1
ATOM 699 C CA . SER A 1 87 ? -7.515 -22.136 -0.433 1.00 34.88 87 SER A CA 1
ATOM 700 C C . SER A 1 87 ? -6.680 -22.918 0.572 1.00 34.88 87 SER A C 1
ATOM 702 O O . SER A 1 87 ? -5.493 -23.167 0.262 1.00 34.88 87 SER A O 1
#

Foldseek 3Di:
DVCLLVVDDDQEDEFEQDDDPHGSLVVLVVVVVVPRVDPDDHQYEYEEEPPDPPPVVSCVVSVHDHYHYPPDDPVNVVVRSDPPPPD

Secondary structure (DSSP, 8-state):
-HHHHTT---SEEEEES--SSS-HHHHHHHHHHT--S-SS--EEEEEE-TT---HHHHHHHTT----EESS--HHHHHHHHS-----

Radius of gyration: 13.19 Å; chains: 1; bounding box: 33×38×31 Å